Protein AF-A0A0S8IQC4-F1 (afdb_monomer_lite)

Sequence (171 aa):
MSLKHLTDDEIQDYLDGNLSRQDALLIERHLEICPLCQEALTQYQGLYVGLKNDSGFDLSKNFAKSVIKRLPAEGETESHFNYLNIFLTILGIIVTLGVTLSYVDLRPLGKAFAHVLPGQEFGSSLLVFAESLLTNLNGNAGFLIIVLLTLLLIAALDRFIIQPKYRRITF

pLDDT: mean 75.86, std 14.89, range [41.53, 96.19]

Foldseek 3Di:
DPDDADDPVLLVCLVVVVDDPVSNVVVVVVCVPDVVNVVVSVVVVVVVVVVVPPPPPDQPPCNVVVVVVPPPPPPPPVCCVVVVVVLVVVVVVVVVVVVCPVPDDCVVVLVVVCVVDPDPPPSVVVVVVVVVVVVVCVVPVPVVVVVVVVVSVVVVVVVVPPPVVVPPDDD

Radius of gyration: 39.48 Å; chains: 1; bounding box: 88×40×87 Å

Secondary structure (DSSP, 8-state):
--PPPPPHHHHHHHHHT-S-HHHHHHHHHHHHH-HHHHHHHHHHHHHHHHHHHS---PPPTTHHHHHHHHS--TT-------HHHHHHHHHHHHHHHHHHHHHS--HHHHHHHHHH---TTHHHHHHHHHHHHHHHGGG-HHHHHHHHHHHHHHHHHHHHHHGGGSTT---

Structure (mmCIF, N/CA/C/O backbone):
data_AF-A0A0S8IQC4-F1
#
_entry.id   AF-A0A0S8IQC4-F1
#
loop_
_atom_site.group_PDB
_atom_site.id
_atom_site.type_symbol
_atom_site.label_atom_id
_atom_site.label_alt_id
_atom_site.label_comp_id
_atom_site.label_asym_id
_atom_site.label_entity_id
_atom_site.label_seq_id
_atom_site.pdbx_PDB_ins_code
_atom_site.Cartn_x
_atom_site.Cartn_y
_atom_site.Cartn_z
_atom_site.occupancy
_atom_site.B_iso_or_equiv
_atom_site.auth_seq_id
_atom_site.auth_comp_id
_atom_site.auth_asym_id
_atom_site.auth_atom_id
_atom_site.pdbx_PDB_model_num
ATOM 1 N N . MET A 1 1 ? -50.315 1.277 26.220 1.00 41.53 1 MET A N 1
ATOM 2 C CA . MET A 1 1 ? -49.330 1.472 25.136 1.00 41.53 1 MET A CA 1
ATOM 3 C C . MET A 1 1 ? -48.165 0.549 25.428 1.00 41.53 1 MET A C 1
ATOM 5 O O . MET A 1 1 ? -47.567 0.712 26.482 1.00 41.53 1 MET A O 1
ATOM 9 N N . SER A 1 2 ? -47.893 -0.452 24.587 1.00 50.78 2 SER A N 1
ATOM 10 C CA . SER A 1 2 ? -46.656 -1.225 24.732 1.00 50.78 2 SER A CA 1
ATOM 11 C C . SER A 1 2 ? -45.503 -0.316 24.319 1.00 50.78 2 SER A C 1
ATOM 13 O O . SER A 1 2 ? -45.393 0.049 23.147 1.00 50.78 2 SER A O 1
ATOM 15 N N . LEU A 1 3 ? -44.694 0.113 25.282 1.00 67.75 3 LEU A N 1
ATOM 16 C CA . LEU A 1 3 ? -43.420 0.750 24.982 1.00 67.75 3 LEU A CA 1
ATOM 17 C C . LEU A 1 3 ? -42.569 -0.287 24.248 1.00 67.75 3 LEU A C 1
ATOM 19 O O . LEU A 1 3 ? -42.334 -1.374 24.769 1.00 67.75 3 LEU A O 1
ATOM 23 N N . LYS A 1 4 ? -42.177 0.018 23.010 1.00 87.75 4 LYS A N 1
ATOM 24 C CA . LYS A 1 4 ? -41.207 -0.804 22.288 1.00 87.75 4 LYS A CA 1
ATOM 25 C C . LYS A 1 4 ? -39.874 -0.674 23.030 1.00 87.75 4 LYS A C 1
ATOM 27 O O . LYS A 1 4 ? -39.373 0.441 23.146 1.00 87.75 4 LYS A O 1
ATOM 32 N N . HIS A 1 5 ? -39.359 -1.781 23.552 1.00 93.06 5 HIS A N 1
ATOM 33 C CA . HIS A 1 5 ? -38.039 -1.842 24.179 1.00 93.06 5 HIS A CA 1
ATOM 34 C C . HIS A 1 5 ? -36.930 -1.800 23.126 1.00 93.06 5 HIS A C 1
ATOM 36 O O . HIS A 1 5 ? -37.172 -2.141 21.963 1.00 93.06 5 HIS A O 1
ATOM 42 N N . LEU A 1 6 ? -35.737 -1.387 23.552 1.00 93.81 6 LEU A N 1
ATOM 43 C CA . LEU A 1 6 ? -34.527 -1.528 22.748 1.00 93.81 6 LEU A CA 1
ATOM 44 C C . LEU A 1 6 ? -34.233 -3.008 22.509 1.00 9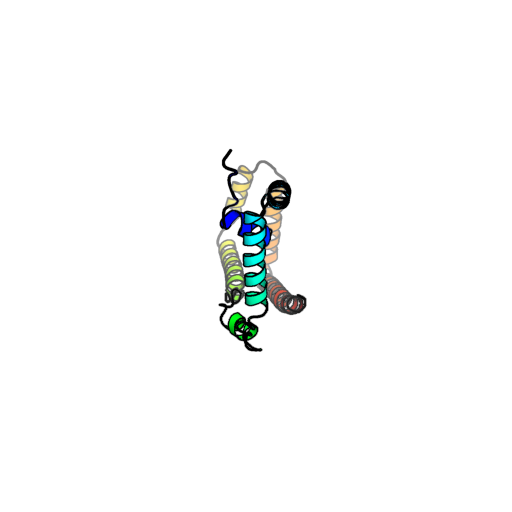3.81 6 LEU A C 1
ATOM 46 O O . LEU A 1 6 ? -34.444 -3.848 23.386 1.00 93.81 6 LEU A O 1
ATOM 50 N N . THR A 1 7 ? -33.764 -3.301 21.310 1.00 95.12 7 THR A N 1
ATOM 51 C CA . THR A 1 7 ? -33.210 -4.599 20.935 1.00 95.12 7 THR A CA 1
ATOM 52 C C . THR A 1 7 ? -31.774 -4.733 21.436 1.00 95.12 7 THR A C 1
ATOM 54 O O . THR A 1 7 ? -31.104 -3.735 21.701 1.00 95.12 7 THR A O 1
ATOM 57 N N . ASP A 1 8 ? -31.294 -5.969 21.545 1.00 93.69 8 ASP A N 1
ATOM 58 C CA . ASP A 1 8 ? -29.920 -6.253 21.968 1.00 93.69 8 ASP A CA 1
ATOM 59 C C . ASP A 1 8 ? -28.894 -5.593 21.030 1.00 93.69 8 ASP A C 1
ATOM 61 O O . ASP A 1 8 ? -27.922 -5.010 21.507 1.00 93.69 8 ASP A O 1
ATOM 65 N N . ASP A 1 9 ? -29.157 -5.607 19.719 1.00 95.12 9 ASP A N 1
ATOM 66 C CA . ASP A 1 9 ? -28.311 -4.969 18.702 1.00 95.12 9 ASP A CA 1
ATOM 67 C C . ASP A 1 9 ? -28.224 -3.446 18.919 1.00 95.12 9 ASP A C 1
ATOM 69 O O . ASP A 1 9 ? -27.135 -2.881 18.930 1.00 95.12 9 ASP A O 1
ATOM 73 N N . GLU A 1 10 ? -29.354 -2.776 19.191 1.00 95.19 10 GLU A N 1
ATOM 74 C CA . GLU A 1 10 ? -29.383 -1.330 19.472 1.00 95.19 10 GLU A CA 1
ATOM 75 C C . GLU A 1 10 ? -28.601 -0.973 20.751 1.00 95.19 10 GLU A C 1
ATOM 77 O O . GLU A 1 10 ? -27.949 0.071 20.815 1.00 95.19 10 GLU A O 1
ATOM 82 N N . ILE A 1 11 ? -28.652 -1.833 21.775 1.00 94.69 11 ILE A N 1
ATOM 83 C CA . ILE A 1 11 ? -27.887 -1.651 23.018 1.00 94.69 11 ILE A CA 1
ATOM 84 C C . ILE A 1 11 ? -26.387 -1.861 22.766 1.00 94.69 11 ILE A C 1
ATOM 86 O O . ILE A 1 11 ? -25.572 -1.098 23.290 1.00 94.69 11 ILE A O 1
ATOM 90 N N . GLN A 1 12 ? -26.011 -2.862 21.967 1.00 94.69 12 GLN A N 1
ATOM 91 C CA . GLN A 1 12 ? -24.615 -3.135 21.613 1.00 94.69 12 GLN A CA 1
ATOM 92 C C . GLN A 1 12 ? -24.019 -2.020 20.754 1.00 94.69 12 GLN A C 1
ATOM 94 O O . GLN A 1 12 ? -22.968 -1.490 21.104 1.00 94.69 12 GLN A O 1
ATOM 99 N N . ASP A 1 13 ? -24.719 -1.580 19.709 1.00 95.69 13 ASP A N 1
ATOM 100 C CA . ASP A 1 13 ? -24.265 -0.483 18.851 1.00 95.69 13 ASP A CA 1
ATOM 101 C C . ASP A 1 13 ? -24.078 0.824 19.635 1.00 95.69 13 ASP A C 1
ATOM 103 O O . ASP A 1 13 ? -23.157 1.600 19.355 1.00 95.69 13 ASP A O 1
ATOM 107 N N . TYR A 1 14 ? -24.925 1.062 20.643 1.00 95.62 14 TYR A N 1
ATOM 108 C CA . TYR A 1 14 ? -24.766 2.176 21.574 1.00 95.62 14 TYR A CA 1
ATOM 109 C C . TYR A 1 14 ? -23.501 2.043 22.435 1.00 95.62 14 TYR A C 1
ATOM 111 O O . TYR A 1 14 ? -22.761 3.017 22.581 1.00 95.62 14 TYR A O 1
ATOM 119 N N . LEU A 1 15 ? -23.224 0.855 22.983 1.00 94.00 15 LEU A N 1
ATOM 120 C CA . LEU A 1 15 ? -22.031 0.598 23.801 1.00 94.00 15 LEU A CA 1
ATOM 121 C C . LEU A 1 15 ? -20.726 0.645 22.995 1.00 94.00 15 LEU A C 1
ATOM 123 O O . LEU A 1 15 ? -19.718 1.134 23.508 1.00 94.00 15 LEU A O 1
ATOM 127 N N . ASP A 1 16 ? -20.750 0.183 21.747 1.00 93.81 16 ASP A N 1
ATOM 128 C CA . ASP A 1 16 ? -19.597 0.183 20.840 1.00 93.81 16 ASP A CA 1
ATOM 129 C C . ASP A 1 16 ? -19.338 1.557 20.200 1.00 93.81 16 ASP A C 1
ATOM 131 O O . ASP A 1 16 ? -18.269 1.795 19.635 1.00 93.81 16 ASP A O 1
ATOM 135 N N . GLY A 1 17 ? -20.291 2.491 20.308 1.00 93.81 17 GLY A N 1
ATOM 136 C CA . GLY A 1 17 ? -20.191 3.823 19.710 1.00 93.81 17 GLY A CA 1
ATOM 137 C C . GLY A 1 17 ? -20.374 3.826 18.189 1.00 93.81 17 GLY A C 1
ATOM 138 O O . GLY A 1 17 ? -19.912 4.752 17.521 1.00 93.81 17 GLY A O 1
ATOM 139 N N . ASN A 1 18 ? -21.048 2.812 17.640 1.00 95.44 18 ASN A N 1
ATOM 140 C CA . ASN A 1 18 ? -21.310 2.671 16.203 1.00 95.44 18 ASN A CA 1
ATOM 141 C C . ASN A 1 18 ? -22.479 3.544 15.717 1.00 95.44 18 ASN A C 1
ATOM 143 O O . ASN A 1 18 ? -22.674 3.717 14.513 1.00 95.44 18 ASN A O 1
ATOM 147 N N . LEU A 1 19 ? -23.261 4.102 16.642 1.00 94.56 19 LEU A N 1
ATOM 148 C CA . LEU A 1 19 ? -24.426 4.922 16.326 1.00 94.56 19 LEU A CA 1
ATOM 149 C C . LEU A 1 19 ? -24.058 6.350 15.921 1.00 94.56 19 LEU A C 1
ATOM 151 O O . LEU A 1 19 ? -23.102 6.956 16.411 1.00 94.56 19 LEU A O 1
ATOM 155 N N . SER A 1 20 ? -24.897 6.939 15.067 1.00 95.38 20 SER A N 1
ATOM 156 C CA . SER A 1 20 ? -24.833 8.373 14.812 1.00 95.38 20 SER A CA 1
ATOM 157 C C . SER A 1 20 ? -25.169 9.157 16.087 1.00 95.38 20 SER A C 1
ATOM 159 O O . SER A 1 20 ? -25.901 8.692 16.962 1.00 95.38 20 SER A O 1
ATOM 161 N N . ARG A 1 21 ? -24.697 10.406 16.184 1.00 93.94 21 ARG A N 1
ATOM 162 C CA . ARG A 1 21 ? -24.990 11.268 17.343 1.00 93.94 21 ARG A CA 1
ATOM 163 C C . ARG A 1 21 ? -26.493 11.465 17.576 1.00 93.94 21 ARG A C 1
ATOM 165 O O . ARG A 1 21 ? -26.910 11.666 18.710 1.00 93.94 21 ARG A O 1
ATOM 172 N N . GLN A 1 22 ? -27.294 11.458 16.513 1.00 94.44 22 GLN A N 1
ATOM 173 C CA . GLN A 1 22 ? -28.743 11.622 16.626 1.00 94.44 22 GLN A CA 1
ATOM 174 C C . GLN A 1 22 ? -29.397 10.364 17.204 1.00 94.44 22 GLN A C 1
ATOM 176 O O . GLN A 1 22 ? -30.234 10.483 18.095 1.00 94.44 22 GLN A O 1
ATOM 181 N N . ASP A 1 23 ? -28.968 9.184 16.762 1.00 93.12 23 ASP A N 1
ATOM 182 C CA . ASP A 1 23 ? -29.507 7.905 17.234 1.00 93.12 23 ASP A CA 1
ATOM 183 C C . ASP A 1 23 ? -29.091 7.619 18.681 1.00 93.12 23 ASP A C 1
ATOM 185 O O . ASP A 1 23 ? -29.919 7.204 19.491 1.00 93.12 23 ASP A O 1
ATOM 189 N N . ALA A 1 24 ? -27.851 7.956 19.051 1.00 94.12 24 ALA A N 1
ATOM 190 C CA . ALA A 1 24 ? -27.381 7.867 20.432 1.00 94.12 24 ALA A CA 1
ATOM 191 C C . ALA A 1 24 ? -28.250 8.704 21.392 1.00 94.12 24 ALA A C 1
ATOM 193 O O . ALA A 1 24 ? -28.684 8.198 22.423 1.00 94.12 24 ALA A O 1
ATOM 194 N N . LEU A 1 25 ? -28.605 9.943 21.020 1.00 95.31 25 LEU A N 1
ATOM 195 C CA . LEU A 1 25 ? -29.488 10.802 21.827 1.00 95.31 25 LEU A CA 1
ATOM 196 C C . LEU A 1 25 ? -30.908 10.231 21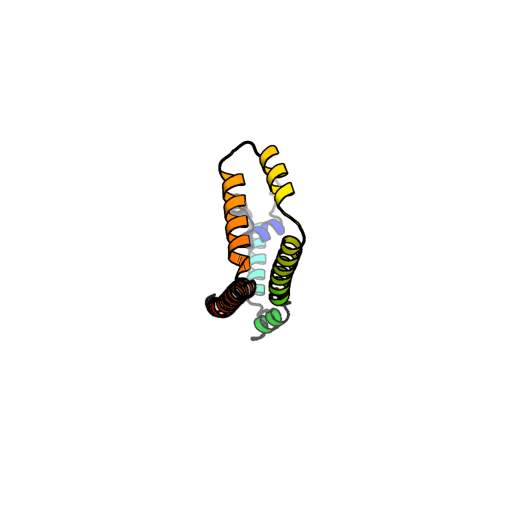.985 1.00 95.31 25 LEU A C 1
ATOM 198 O O . LEU A 1 25 ? -31.570 10.471 22.998 1.00 95.31 25 LEU A O 1
ATOM 202 N N . LEU A 1 26 ? -31.415 9.512 20.978 1.00 93.94 26 LEU A N 1
ATOM 203 C CA . LEU A 1 26 ? -32.721 8.853 21.062 1.00 93.94 26 LEU A CA 1
ATOM 204 C C . LEU A 1 26 ? -32.687 7.681 22.045 1.00 93.94 26 LEU A C 1
ATOM 206 O O . LEU A 1 26 ? -33.627 7.519 22.827 1.00 93.94 26 LEU A O 1
ATOM 210 N N . ILE A 1 27 ? -31.602 6.908 22.033 1.00 94.62 27 ILE A N 1
ATOM 211 C CA . ILE A 1 27 ? -31.378 5.811 22.975 1.00 94.62 27 ILE A CA 1
ATOM 212 C C . ILE A 1 27 ? -31.178 6.341 24.395 1.00 94.62 27 ILE A C 1
ATOM 214 O O . ILE A 1 27 ? -31.831 5.843 25.308 1.00 94.62 27 ILE A O 1
ATOM 218 N N . GLU A 1 28 ? -30.378 7.390 24.595 1.00 95.31 28 GLU A N 1
ATOM 219 C CA . GLU A 1 28 ? -30.201 8.038 25.904 1.00 95.31 28 GLU A CA 1
ATOM 220 C C . GLU A 1 28 ? -31.548 8.455 26.506 1.00 95.31 28 GLU A C 1
ATOM 222 O O . GLU A 1 28 ? -31.874 8.082 27.633 1.00 95.31 28 GLU A O 1
ATOM 227 N N . ARG A 1 29 ? -32.397 9.125 25.717 1.00 94.44 29 ARG A N 1
ATOM 228 C CA . ARG A 1 29 ? -33.750 9.497 26.155 1.00 94.44 29 ARG A CA 1
ATOM 229 C C . ARG A 1 29 ? -34.614 8.278 26.481 1.00 94.44 29 ARG A C 1
ATOM 231 O O . ARG A 1 29 ? -35.436 8.334 27.392 1.00 94.44 29 ARG A O 1
ATOM 238 N N . HIS A 1 30 ? -34.481 7.185 25.731 1.00 94.56 30 HIS A N 1
ATOM 239 C CA . HIS A 1 30 ? -35.205 5.951 26.030 1.00 94.56 30 HIS A CA 1
ATOM 240 C C . HIS A 1 30 ? -34.754 5.350 27.369 1.00 94.56 30 HIS A C 1
ATOM 242 O O . HIS A 1 30 ? -35.593 4.943 28.173 1.00 94.56 30 HIS A O 1
ATOM 248 N N . LEU A 1 31 ? -33.445 5.331 27.625 1.00 94.69 31 LEU A N 1
ATOM 249 C CA . 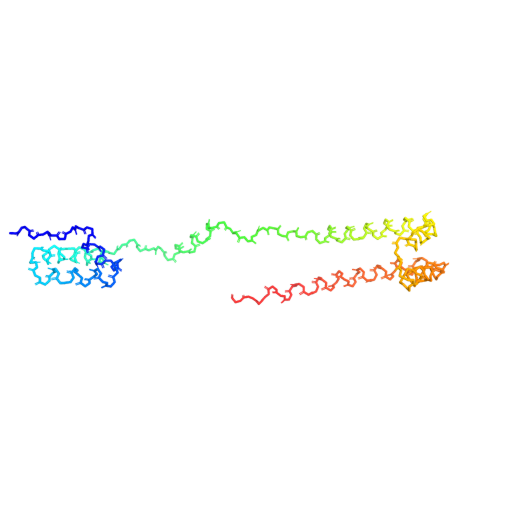LEU A 1 31 ? -32.842 4.806 28.850 1.00 94.69 31 LEU A CA 1
ATOM 250 C C . LEU A 1 31 ? -33.216 5.625 30.093 1.00 94.69 31 LEU A C 1
ATOM 252 O O . LEU A 1 31 ? -33.351 5.050 31.168 1.00 94.69 31 LEU A O 1
ATOM 256 N N . GLU A 1 32 ? -33.455 6.932 29.955 1.00 94.75 32 GLU A N 1
ATOM 257 C CA . GLU A 1 32 ? -33.966 7.780 31.047 1.00 94.75 32 GLU A CA 1
ATOM 258 C C . GLU A 1 32 ? -35.383 7.392 31.502 1.00 94.75 32 GLU A C 1
ATOM 260 O O . GLU A 1 32 ? -35.766 7.651 32.643 1.00 94.75 32 GLU A O 1
ATOM 265 N N . ILE A 1 33 ? -36.178 6.791 30.612 1.00 93.81 33 ILE A N 1
ATOM 266 C CA . ILE A 1 33 ? -37.611 6.545 30.832 1.00 93.81 33 ILE A CA 1
ATOM 267 C C . ILE A 1 33 ? -37.897 5.051 31.054 1.00 93.81 33 ILE A C 1
ATOM 269 O O . ILE A 1 33 ? -38.881 4.703 31.710 1.00 93.81 33 ILE A O 1
ATOM 273 N N . CYS A 1 34 ? -37.066 4.151 30.519 1.00 95.12 34 CYS A N 1
ATOM 274 C CA . CYS A 1 34 ? -37.295 2.710 30.556 1.00 95.12 34 CYS A CA 1
ATOM 275 C C . CYS A 1 34 ? -36.336 1.982 31.521 1.00 95.12 34 CYS A C 1
ATOM 277 O O . CYS A 1 34 ? -35.206 1.668 31.136 1.00 95.12 34 CYS A O 1
ATOM 279 N N . PRO A 1 35 ? -36.790 1.603 32.734 1.00 93.56 35 PRO A N 1
ATOM 280 C CA . PRO A 1 35 ? -35.937 0.919 33.708 1.00 93.56 35 PRO A CA 1
ATOM 281 C C . PRO A 1 35 ? -35.489 -0.477 33.245 1.00 93.56 35 PRO A C 1
ATOM 283 O O . PRO A 1 35 ? -34.389 -0.901 33.576 1.00 93.56 35 PRO A O 1
ATOM 286 N N . LEU A 1 36 ? -36.296 -1.174 32.434 1.00 93.62 36 LEU A N 1
ATOM 287 C CA . LEU A 1 36 ? -35.938 -2.496 31.898 1.00 93.62 36 LEU A CA 1
ATOM 288 C C . LEU A 1 36 ? -34.752 -2.419 30.926 1.00 93.62 36 LEU A C 1
ATOM 290 O O . LEU A 1 36 ? -33.832 -3.229 31.000 1.00 93.62 36 LEU A O 1
ATOM 294 N N . CYS A 1 37 ? -34.740 -1.421 30.039 1.00 95.75 37 CYS A N 1
ATOM 295 C CA . CYS A 1 37 ? -33.619 -1.214 29.122 1.00 95.75 37 CYS A CA 1
ATOM 296 C C . CYS A 1 37 ? -32.372 -0.696 29.853 1.00 95.75 37 CYS A C 1
ATOM 298 O O . CYS A 1 37 ? -31.257 -1.029 29.462 1.00 95.75 37 CYS A O 1
ATOM 300 N N . GLN A 1 38 ? -32.543 0.063 30.941 1.00 95.62 38 GLN A N 1
ATOM 301 C CA . GLN A 1 38 ? -31.435 0.477 31.804 1.00 95.62 38 GLN A CA 1
ATOM 302 C C . GLN A 1 38 ? -30.791 -0.716 32.531 1.00 95.62 38 GLN A C 1
ATOM 304 O O . GLN A 1 38 ? -29.564 -0.800 32.628 1.00 95.62 38 GLN A O 1
ATOM 309 N N . GLU A 1 39 ? -31.603 -1.659 33.014 1.00 96.19 39 GLU A N 1
ATOM 310 C CA . GLU A 1 39 ? -31.115 -2.897 33.622 1.00 96.19 39 GLU A CA 1
ATOM 311 C C . GLU A 1 39 ? -30.349 -3.747 32.601 1.00 96.19 39 GLU A C 1
ATOM 313 O O . GLU A 1 39 ? -29.217 -4.150 32.874 1.00 96.19 39 GLU A O 1
ATOM 318 N N . ALA A 1 40 ? -30.907 -3.937 31.400 1.00 94.75 40 ALA A N 1
ATOM 319 C CA . ALA A 1 40 ? -30.238 -4.646 30.309 1.00 94.75 40 ALA A CA 1
ATOM 320 C C . ALA A 1 40 ? -28.885 -4.002 29.954 1.00 94.75 40 ALA A C 1
ATOM 322 O O . ALA A 1 40 ? -27.864 -4.688 29.911 1.00 94.75 40 ALA A O 1
ATOM 323 N N . LEU A 1 41 ? -28.839 -2.674 29.796 1.00 96.06 41 LEU A N 1
ATOM 324 C CA . LEU A 1 41 ? -27.596 -1.937 29.546 1.00 96.06 41 LEU A CA 1
ATOM 325 C C . LEU A 1 41 ? -26.550 -2.192 30.641 1.00 96.06 41 LEU A C 1
ATOM 327 O O . LEU A 1 41 ? -25.379 -2.421 30.343 1.00 96.06 41 LEU A O 1
ATOM 331 N N . THR A 1 42 ? -26.972 -2.186 31.907 1.00 96.00 42 THR A N 1
ATOM 332 C CA . THR A 1 42 ? -26.083 -2.426 33.053 1.00 96.00 42 THR A CA 1
ATOM 333 C C . THR A 1 42 ? -25.499 -3.842 33.019 1.00 96.00 42 THR A C 1
ATOM 335 O O . THR A 1 42 ? -24.316 -4.032 33.310 1.00 96.00 42 THR A O 1
ATOM 338 N N . GLN A 1 43 ? -26.292 -4.841 32.617 1.00 95.50 43 GLN A N 1
ATOM 339 C CA . GLN A 1 43 ? -25.822 -6.220 32.447 1.00 95.50 43 GLN A CA 1
ATOM 340 C C . GLN A 1 43 ? -24.757 -6.323 31.345 1.00 95.50 43 GLN A C 1
ATOM 342 O O . GLN A 1 43 ? -23.694 -6.907 31.578 1.00 95.50 43 GLN A O 1
ATOM 347 N N . TYR A 1 44 ? -24.984 -5.701 30.182 1.00 95.62 44 TYR A N 1
ATOM 348 C CA . TYR A 1 44 ? -23.994 -5.662 29.099 1.00 95.62 44 TYR A CA 1
ATOM 349 C C . TYR A 1 44 ? -22.710 -4.932 29.505 1.00 95.62 44 TYR A C 1
ATOM 351 O O . TYR A 1 44 ? -21.614 -5.431 29.249 1.00 95.62 44 TYR A O 1
ATOM 359 N N . GLN A 1 45 ? -22.812 -3.796 30.201 1.00 94.88 45 GLN A N 1
ATOM 360 C CA . GLN A 1 45 ? -21.643 -3.083 30.729 1.00 94.88 45 GLN A CA 1
ATOM 361 C C . GLN A 1 45 ? -20.828 -3.958 31.689 1.00 94.88 45 GLN A C 1
ATOM 363 O O . GLN A 1 45 ? -19.599 -3.987 31.606 1.00 94.88 45 GLN A O 1
ATOM 368 N N . GLY A 1 46 ? -21.497 -4.714 32.565 1.00 93.25 46 GLY A N 1
ATOM 369 C CA . GLY A 1 46 ? -20.847 -5.684 33.446 1.00 93.25 46 GLY A CA 1
ATOM 370 C C . GLY A 1 46 ? -20.084 -6.762 32.672 1.00 93.25 46 GLY A C 1
ATOM 371 O O . GLY A 1 46 ? -18.940 -7.073 33.010 1.00 93.25 46 GLY A O 1
ATOM 372 N N . LEU A 1 47 ? -20.675 -7.279 31.593 1.00 91.44 47 LEU A N 1
ATOM 373 C CA . LEU A 1 47 ? -20.035 -8.256 30.712 1.00 91.44 47 LEU A CA 1
ATOM 374 C C . LEU A 1 47 ? -18.808 -7.669 29.994 1.00 91.44 47 LEU A C 1
ATOM 376 O O . LEU A 1 47 ? -17.761 -8.312 29.974 1.00 91.44 47 LEU A O 1
ATOM 380 N N . TYR A 1 48 ? -18.883 -6.432 29.494 1.00 89.44 48 TYR A N 1
ATOM 381 C CA . TYR A 1 48 ? -17.743 -5.731 28.883 1.00 89.44 48 TYR A CA 1
ATOM 382 C C . TYR A 1 48 ? -16.591 -5.530 29.869 1.00 89.44 48 TYR A C 1
ATOM 384 O O . TYR A 1 48 ? -15.429 -5.726 29.516 1.00 89.44 48 TYR A O 1
ATOM 392 N N . VAL A 1 49 ? -16.892 -5.168 31.119 1.00 89.06 49 VAL A N 1
ATOM 393 C CA . VAL A 1 49 ? -15.876 -5.058 32.176 1.00 89.06 49 VAL A CA 1
ATOM 394 C C . VAL A 1 49 ? -15.240 -6.419 32.456 1.00 89.06 49 VAL A C 1
ATOM 396 O O . VAL A 1 49 ? -14.019 -6.500 32.588 1.00 89.06 49 VAL A O 1
ATOM 399 N N . GLY A 1 50 ? -16.041 -7.486 32.506 1.00 88.56 50 GLY A N 1
ATOM 400 C CA . GLY A 1 50 ? -15.553 -8.858 32.644 1.00 88.56 50 GLY A CA 1
ATOM 401 C C . GLY A 1 50 ? -14.603 -9.254 31.513 1.00 88.56 50 GLY A C 1
ATOM 402 O O . GLY A 1 50 ? -13.485 -9.677 31.785 1.00 88.56 50 GLY A O 1
ATOM 403 N N . LEU A 1 51 ? -15.004 -9.032 30.259 1.00 87.00 51 LEU A N 1
ATOM 404 C CA . LEU A 1 51 ? -14.195 -9.329 29.070 1.00 87.00 51 LEU A CA 1
ATOM 405 C C . LEU A 1 51 ? -12.929 -8.474 28.975 1.00 87.00 51 LEU A C 1
ATOM 407 O O . LEU A 1 51 ? -11.895 -8.953 28.527 1.00 87.00 51 LEU A O 1
ATOM 411 N N . LYS A 1 52 ? -12.983 -7.211 29.406 1.00 83.62 52 LYS A N 1
ATOM 412 C CA . LYS A 1 52 ? -11.814 -6.322 29.424 1.00 83.62 52 LYS A CA 1
ATOM 413 C C . LYS A 1 52 ? -10.767 -6.754 30.452 1.00 83.62 52 LYS A C 1
ATOM 415 O O . LYS A 1 52 ? -9.580 -6.514 30.249 1.00 83.62 52 LYS A O 1
ATOM 420 N N . ASN A 1 53 ? -11.218 -7.332 31.563 1.00 81.81 53 ASN A N 1
ATOM 421 C CA . ASN A 1 53 ? -10.357 -7.837 32.629 1.00 81.81 53 ASN A CA 1
ATOM 422 C C . ASN A 1 53 ? -9.927 -9.287 32.412 1.00 81.81 53 ASN A C 1
ATOM 424 O O . ASN A 1 53 ? -9.018 -9.746 33.105 1.00 81.81 53 ASN A O 1
ATOM 428 N N . ASP A 1 54 ? -10.560 -10.001 31.479 1.00 83.56 54 ASP A N 1
ATOM 429 C CA . ASP A 1 54 ? -10.009 -11.242 30.971 1.00 83.56 54 ASP A CA 1
ATOM 430 C C . ASP A 1 54 ? -8.662 -10.885 30.348 1.00 83.56 54 ASP A C 1
ATOM 432 O O . ASP A 1 54 ? -8.577 -10.127 29.376 1.00 83.56 54 ASP A O 1
ATOM 436 N N . SER A 1 55 ? -7.586 -11.340 30.989 1.00 64.62 55 SER A N 1
ATOM 437 C CA . SER A 1 55 ? -6.240 -11.243 30.453 1.00 64.62 55 SER A CA 1
ATOM 438 C C . SER A 1 55 ? -6.231 -12.113 29.207 1.00 64.62 55 SER A C 1
ATOM 440 O O . SER A 1 55 ? -5.895 -13.296 29.275 1.00 64.62 55 SER A O 1
ATOM 442 N N . GLY A 1 56 ? -6.700 -11.548 28.095 1.00 68.56 56 GLY A N 1
ATOM 443 C CA . GLY A 1 56 ? -6.785 -12.236 26.826 1.00 68.56 56 GLY A CA 1
ATOM 444 C C . GLY A 1 56 ? -5.419 -12.766 26.410 1.00 68.56 56 GLY A C 1
ATOM 445 O O . GLY A 1 56 ? -4.413 -12.630 27.107 1.00 68.56 56 GLY A O 1
ATOM 446 N N . PHE A 1 57 ? -5.369 -13.369 25.229 1.00 68.56 57 PHE A N 1
ATOM 447 C CA . PHE A 1 57 ? -4.120 -13.847 24.647 1.00 68.56 57 PHE A CA 1
ATOM 448 C C . PHE A 1 57 ? -3.068 -12.729 24.590 1.00 68.56 57 PHE A C 1
ATOM 450 O O . PHE A 1 57 ? -3.072 -11.906 23.675 1.00 68.56 57 PHE A O 1
ATOM 457 N N . ASP A 1 58 ? -2.149 -12.718 25.557 1.00 78.00 58 ASP A N 1
ATOM 458 C CA . ASP A 1 58 ? -0.991 -11.842 25.500 1.00 78.00 58 ASP A CA 1
ATOM 459 C C . ASP A 1 58 ? -0.110 -12.349 24.360 1.00 78.00 58 ASP A C 1
ATOM 461 O O . ASP A 1 58 ? 0.324 -13.510 24.318 1.00 78.00 58 ASP A O 1
ATOM 465 N N . LEU A 1 59 ? 0.075 -11.502 23.355 1.00 82.06 59 LEU A N 1
ATOM 466 C CA . LEU A 1 59 ? 0.850 -11.879 22.190 1.00 82.06 59 LEU A CA 1
ATOM 467 C C . LEU A 1 59 ? 2.300 -12.055 22.635 1.00 82.06 59 LEU A C 1
ATOM 469 O O . LEU A 1 59 ? 2.874 -11.206 23.314 1.00 82.06 59 LEU A O 1
ATOM 473 N N . SER A 1 60 ? 2.929 -13.159 22.222 1.00 87.38 60 SER A N 1
ATOM 474 C CA . SER A 1 60 ? 4.346 -13.364 22.528 1.00 87.38 60 SER A CA 1
ATOM 475 C C . SER A 1 60 ? 5.163 -12.139 22.092 1.00 87.38 60 SER A C 1
ATOM 477 O O . SER A 1 60 ? 4.893 -11.556 21.040 1.00 87.38 60 SER A O 1
ATOM 479 N N . LYS A 1 61 ? 6.215 -11.784 22.842 1.00 89.31 61 LYS A N 1
ATOM 480 C CA . LYS A 1 61 ? 7.079 -10.615 22.557 1.00 89.31 61 LYS A CA 1
ATOM 481 C C . LYS A 1 61 ? 7.615 -10.560 21.114 1.00 89.31 61 LYS A C 1
ATOM 483 O O . LYS A 1 61 ? 8.014 -9.504 20.641 1.00 89.31 61 LYS A O 1
ATOM 488 N N . ASN A 1 62 ? 7.620 -11.696 20.409 1.00 91.69 62 ASN A N 1
ATOM 489 C CA . ASN A 1 62 ? 8.100 -11.847 19.036 1.00 91.69 62 ASN A CA 1
ATOM 490 C C . ASN A 1 62 ? 6.985 -12.058 17.999 1.00 91.69 62 ASN A C 1
ATOM 492 O O . ASN A 1 62 ? 7.288 -12.371 16.844 1.00 91.69 62 ASN A O 1
ATOM 496 N N . PHE A 1 63 ? 5.715 -11.918 18.378 1.00 91.69 63 PHE A N 1
ATOM 497 C CA . PHE A 1 63 ? 4.580 -12.165 17.494 1.00 91.69 63 PHE A CA 1
ATOM 498 C C . PHE A 1 63 ? 4.622 -11.247 16.272 1.00 91.69 63 PHE A C 1
ATOM 500 O O . PHE A 1 63 ? 4.690 -11.742 15.151 1.00 91.69 63 PHE A O 1
ATOM 507 N N . ALA A 1 64 ? 4.714 -9.929 16.484 1.00 91.50 64 ALA A N 1
ATOM 508 C CA . ALA A 1 64 ? 4.789 -8.949 15.399 1.00 91.50 64 ALA A CA 1
ATOM 509 C C . ALA A 1 64 ? 5.935 -9.260 14.424 1.00 91.50 64 ALA A C 1
ATOM 511 O O . ALA A 1 64 ? 5.728 -9.349 13.217 1.00 91.50 64 ALA A O 1
ATOM 512 N N . LYS A 1 65 ? 7.134 -9.545 14.949 1.00 89.81 65 LYS A N 1
ATOM 513 C CA . LYS A 1 65 ? 8.301 -9.918 14.136 1.00 89.81 65 LYS A CA 1
ATOM 514 C C . LYS A 1 65 ? 8.069 -11.205 13.335 1.00 89.81 65 LYS A C 1
ATOM 516 O O . LYS A 1 65 ? 8.508 -11.307 12.193 1.00 89.81 65 LYS A O 1
ATOM 521 N N . SER A 1 66 ? 7.390 -12.185 13.928 1.00 91.19 66 SER A N 1
ATOM 522 C CA . SER A 1 66 ? 7.094 -13.472 13.291 1.00 91.19 66 SER A CA 1
ATOM 523 C C . SER A 1 66 ? 6.030 -13.350 12.201 1.00 91.19 66 SER A C 1
ATOM 525 O O . SER A 1 66 ? 6.151 -14.015 11.177 1.00 91.19 66 SER A O 1
ATOM 527 N N . VAL A 1 67 ? 5.026 -12.492 12.398 1.00 92.50 67 VAL A N 1
ATOM 528 C CA . VAL A 1 67 ? 3.997 -12.186 11.394 1.00 92.50 67 VAL A CA 1
ATOM 529 C C . VAL A 1 67 ? 4.612 -11.422 10.228 1.00 92.50 67 VAL A C 1
ATOM 531 O O . VAL A 1 67 ? 4.476 -11.858 9.091 1.00 92.50 67 VAL A O 1
ATOM 534 N N . ILE A 1 68 ? 5.380 -10.362 10.502 1.00 88.75 68 ILE A N 1
ATOM 535 C CA . ILE A 1 68 ? 6.050 -9.559 9.468 1.00 88.75 68 ILE A CA 1
ATOM 536 C C . ILE A 1 68 ? 6.985 -10.424 8.617 1.00 88.75 68 ILE A C 1
ATOM 538 O O . ILE A 1 68 ? 6.979 -10.315 7.399 1.00 88.75 68 ILE A O 1
ATOM 542 N N . LYS A 1 69 ? 7.741 -11.344 9.231 1.00 89.69 69 LYS A N 1
ATOM 543 C CA . LYS A 1 69 ? 8.632 -12.257 8.496 1.00 89.69 69 LYS A CA 1
ATOM 544 C C . LYS A 1 69 ? 7.887 -13.210 7.547 1.00 89.69 69 LYS A C 1
ATOM 546 O O . LYS A 1 69 ? 8.498 -13.749 6.630 1.00 89.69 69 LYS A O 1
ATOM 551 N N . ARG A 1 70 ? 6.605 -13.476 7.804 1.00 87.31 70 ARG A N 1
ATOM 552 C CA . ARG A 1 70 ? 5.767 -14.361 6.982 1.00 87.31 70 ARG A CA 1
ATOM 553 C C . ARG A 1 70 ? 5.007 -13.620 5.894 1.00 87.31 70 ARG A C 1
ATOM 555 O O . ARG A 1 70 ? 4.437 -14.285 5.033 1.00 87.31 70 ARG A O 1
ATOM 562 N N . LEU A 1 71 ? 4.985 -12.290 5.928 1.00 84.00 71 LEU A N 1
ATOM 563 C CA . LEU A 1 71 ? 4.466 -11.533 4.804 1.00 84.00 71 LEU A CA 1
ATOM 564 C C . LEU A 1 71 ? 5.409 -11.771 3.619 1.00 84.00 71 LEU A C 1
ATOM 566 O O . LEU A 1 71 ? 6.628 -11.664 3.793 1.00 84.00 71 LEU A O 1
ATOM 570 N N . PRO A 1 72 ? 4.886 -12.145 2.437 1.00 76.94 72 PRO A N 1
ATOM 571 C CA . PRO A 1 72 ? 5.701 -12.138 1.237 1.00 76.94 72 PRO A CA 1
ATOM 572 C C . PRO A 1 72 ? 6.304 -10.739 1.124 1.00 76.94 72 PRO A C 1
ATOM 574 O O . PRO A 1 72 ? 5.599 -9.746 1.297 1.00 76.94 72 PRO A O 1
ATOM 577 N N . ALA A 1 73 ? 7.615 -10.662 0.907 1.00 69.44 73 ALA A N 1
ATOM 578 C CA . ALA A 1 73 ? 8.272 -9.398 0.627 1.00 69.44 73 ALA A CA 1
ATOM 579 C C . ALA A 1 73 ? 7.754 -8.889 -0.728 1.00 69.44 73 ALA A C 1
ATOM 581 O O . ALA A 1 73 ? 8.354 -9.133 -1.773 1.00 69.44 73 ALA A O 1
ATOM 582 N N . GLU A 1 74 ? 6.601 -8.225 -0.720 1.00 63.03 74 GLU A N 1
ATOM 583 C CA . GLU A 1 74 ? 6.126 -7.399 -1.821 1.00 63.03 74 GLU A CA 1
ATOM 584 C C . GLU A 1 74 ? 7.136 -6.266 -1.985 1.00 63.03 74 GLU A C 1
ATOM 586 O O . GLU A 1 74 ? 7.083 -5.248 -1.302 1.00 63.03 74 GLU A O 1
ATOM 591 N N . GLY A 1 75 ? 8.144 -6.487 -2.825 1.00 56.88 75 GLY A N 1
ATOM 592 C CA . GLY A 1 75 ? 9.177 -5.483 -3.061 1.00 56.88 75 GLY A CA 1
ATOM 593 C C . GLY A 1 75 ? 10.525 -6.012 -3.520 1.00 56.88 75 GLY A C 1
ATOM 594 O O . GLY A 1 75 ? 11.323 -5.225 -4.016 1.00 56.88 75 GLY A O 1
ATOM 595 N N . GLU A 1 76 ? 10.772 -7.318 -3.453 1.00 54.47 76 GLU A N 1
ATOM 596 C CA . GLU A 1 76 ? 11.842 -7.930 -4.245 1.00 54.47 76 GLU A CA 1
ATOM 597 C C . GLU A 1 76 ? 11.234 -8.613 -5.469 1.00 54.47 76 GLU A C 1
ATOM 599 O O . GLU A 1 76 ? 11.543 -9.751 -5.807 1.00 54.47 76 GLU A O 1
ATOM 604 N N . THR A 1 77 ? 10.383 -7.885 -6.206 1.00 50.03 77 THR A N 1
ATOM 605 C CA . THR A 1 77 ? 10.479 -8.023 -7.658 1.00 50.03 77 THR A CA 1
ATOM 606 C C . THR A 1 77 ? 11.928 -7.720 -7.960 1.00 50.03 77 THR A C 1
ATOM 608 O O . THR A 1 77 ? 12.352 -6.569 -7.831 1.00 50.03 77 THR A O 1
ATOM 611 N N . GLU A 1 78 ? 12.687 -8.770 -8.248 1.00 53.06 78 GLU A N 1
ATOM 612 C CA . GLU A 1 78 ? 14.001 -8.708 -8.842 1.00 53.06 78 GLU A CA 1
ATOM 613 C C . GLU A 1 78 ? 13.890 -7.823 -10.072 1.00 53.06 78 GLU A C 1
ATOM 615 O O . GLU A 1 78 ? 13.658 -8.240 -11.204 1.00 53.06 78 GLU A O 1
ATOM 620 N N . SER A 1 79 ? 14.042 -6.535 -9.818 1.00 51.75 79 SER A N 1
ATOM 621 C CA . SER A 1 79 ? 14.232 -5.506 -10.794 1.00 51.75 79 SER A CA 1
ATOM 622 C C . SER A 1 79 ? 15.679 -5.652 -11.250 1.00 51.75 79 SER A C 1
ATOM 624 O O . SER A 1 79 ? 16.488 -4.730 -11.141 1.00 51.75 79 SER A O 1
ATOM 626 N N . HIS A 1 80 ? 15.993 -6.835 -11.785 1.00 52.38 80 HIS A N 1
ATOM 627 C CA . HIS A 1 80 ? 16.987 -7.051 -12.814 1.00 52.38 80 HIS A CA 1
ATOM 628 C C . HIS A 1 80 ? 16.526 -6.230 -14.023 1.00 52.38 80 HIS A C 1
ATOM 630 O O . HIS A 1 80 ? 16.155 -6.749 -15.075 1.00 52.38 80 HIS A O 1
ATOM 636 N N . PHE A 1 81 ? 16.518 -4.900 -13.872 1.00 56.88 81 PHE A N 1
ATOM 637 C CA . PHE A 1 81 ? 16.605 -4.008 -15.002 1.00 56.88 81 PHE A CA 1
ATOM 638 C C . PHE A 1 81 ? 17.907 -4.413 -15.659 1.00 56.88 81 PHE A C 1
ATOM 640 O O . PHE A 1 81 ? 18.995 -4.112 -15.170 1.00 56.88 81 PHE A O 1
ATOM 647 N N . ASN A 1 82 ? 17.770 -5.195 -16.725 1.00 65.94 82 ASN A N 1
ATOM 648 C CA . ASN A 1 82 ? 18.852 -5.627 -17.574 1.00 65.94 82 ASN A CA 1
ATOM 649 C C . ASN A 1 82 ? 19.399 -4.377 -18.266 1.00 65.94 82 ASN A C 1
ATOM 651 O O . ASN A 1 82 ? 19.142 -4.124 -19.439 1.00 65.94 82 ASN A O 1
ATOM 655 N N . TYR A 1 83 ? 20.139 -3.557 -17.525 1.00 69.50 83 TYR A N 1
ATOM 656 C CA . TYR A 1 83 ? 20.838 -2.392 -18.041 1.00 69.50 83 TYR A CA 1
ATOM 657 C C . TYR A 1 83 ? 21.800 -2.813 -19.143 1.00 69.50 83 TYR A C 1
ATOM 659 O O . TYR A 1 83 ? 21.958 -2.092 -20.121 1.00 69.50 83 TYR A O 1
ATOM 667 N N . LEU A 1 84 ? 22.33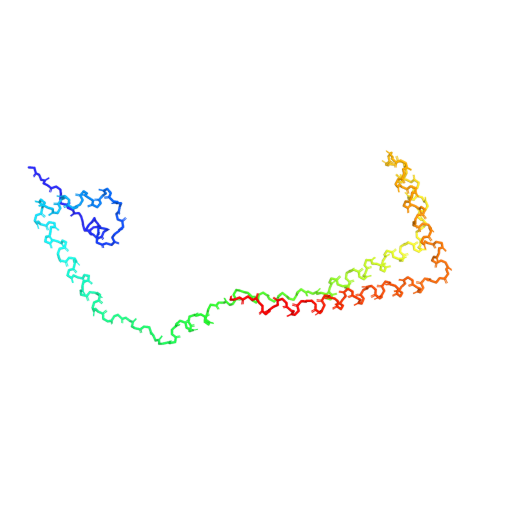8 -4.029 -19.028 1.00 69.31 84 LEU A N 1
ATOM 668 C CA . LEU A 1 84 ? 23.055 -4.710 -20.091 1.00 69.31 84 LEU A CA 1
ATOM 669 C C . LEU A 1 84 ? 22.198 -4.858 -21.359 1.00 69.31 84 LEU A C 1
ATOM 671 O O . LEU A 1 84 ? 22.667 -4.523 -22.436 1.00 69.31 84 LEU A O 1
ATOM 675 N N . ASN A 1 85 ? 20.928 -5.262 -21.251 1.00 69.81 85 ASN A N 1
ATOM 676 C CA . ASN A 1 85 ? 20.037 -5.363 -22.412 1.00 69.81 85 ASN A CA 1
ATOM 677 C C . ASN A 1 85 ? 19.708 -3.987 -22.998 1.00 69.81 85 ASN A C 1
ATOM 679 O O . ASN A 1 85 ? 19.702 -3.845 -24.216 1.00 69.81 85 ASN A O 1
ATOM 683 N N . ILE A 1 86 ? 19.481 -2.962 -22.167 1.00 77.06 86 ILE A N 1
ATOM 684 C CA . ILE A 1 86 ? 19.253 -1.588 -22.653 1.00 77.06 86 ILE A CA 1
ATOM 685 C C . ILE A 1 86 ? 20.494 -1.086 -23.405 1.00 77.06 86 ILE A C 1
ATOM 687 O O . ILE A 1 86 ? 20.383 -0.574 -24.517 1.00 77.06 86 ILE A O 1
ATOM 691 N N . PHE A 1 87 ? 21.679 -1.288 -22.831 1.00 75.69 87 PHE A N 1
ATOM 692 C CA . PHE A 1 87 ? 22.957 -0.930 -23.439 1.00 75.69 87 PHE A CA 1
ATOM 693 C C . PHE A 1 87 ? 23.185 -1.665 -24.766 1.00 75.69 87 PHE A C 1
ATOM 695 O O . PHE A 1 87 ? 23.469 -1.025 -25.777 1.00 75.69 87 PHE A O 1
ATOM 702 N N . LEU A 1 88 ? 22.998 -2.988 -24.789 1.00 77.56 88 LEU A N 1
ATOM 703 C CA . LEU A 1 88 ? 23.148 -3.815 -25.990 1.00 77.56 88 LEU A CA 1
ATOM 704 C C . LEU A 1 88 ? 22.149 -3.424 -27.084 1.00 77.56 88 LEU A C 1
ATOM 706 O O . LEU A 1 88 ? 22.505 -3.423 -28.259 1.00 77.56 88 LEU A O 1
ATOM 710 N N . THR A 1 89 ? 20.928 -3.035 -26.710 1.00 77.94 89 THR A N 1
ATOM 711 C CA . THR A 1 89 ? 19.910 -2.568 -27.662 1.00 77.94 89 THR A CA 1
ATOM 712 C C . THR A 1 89 ? 20.334 -1.255 -28.316 1.00 77.94 89 THR A C 1
ATOM 714 O O . THR A 1 89 ? 20.297 -1.139 -29.539 1.00 77.94 89 THR A O 1
ATOM 717 N N . ILE A 1 90 ? 20.793 -0.280 -27.525 1.00 78.81 90 ILE A N 1
ATOM 718 C CA . ILE A 1 90 ? 21.272 1.011 -28.043 1.00 78.81 90 ILE A CA 1
ATOM 719 C C . ILE A 1 90 ? 22.487 0.802 -28.952 1.00 78.81 90 ILE A C 1
ATOM 721 O O . ILE A 1 90 ? 22.522 1.326 -30.065 1.00 78.81 90 ILE A O 1
ATOM 725 N N . LEU A 1 91 ? 23.452 -0.012 -28.514 1.00 78.94 91 LEU A N 1
ATOM 726 C CA . LEU A 1 91 ? 24.630 -0.362 -29.303 1.00 78.94 91 LEU A CA 1
ATOM 727 C C . LEU A 1 91 ? 24.232 -0.997 -30.646 1.00 78.94 91 LEU A C 1
ATOM 729 O O . LEU A 1 91 ? 24.734 -0.592 -31.693 1.00 78.94 91 LEU A O 1
ATOM 733 N N . GLY 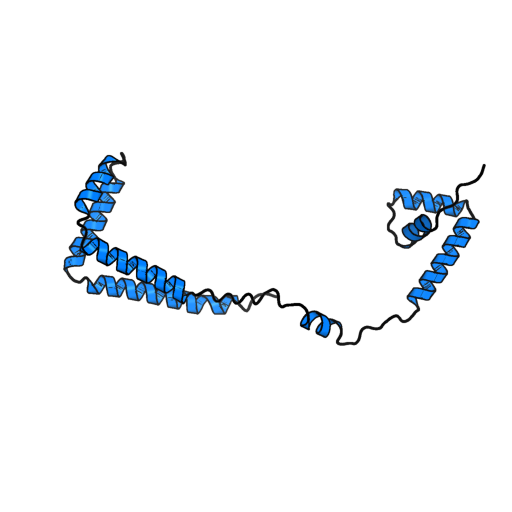A 1 92 ? 23.294 -1.947 -30.624 1.00 79.31 92 GLY A N 1
ATOM 734 C CA . GLY A 1 92 ? 22.782 -2.613 -31.820 1.00 79.31 92 GLY A CA 1
ATOM 735 C C . GLY A 1 92 ? 22.117 -1.650 -32.804 1.00 79.31 92 GLY A C 1
ATOM 736 O O . GLY A 1 92 ? 22.392 -1.727 -34.003 1.00 79.31 92 GLY A O 1
ATOM 737 N N . ILE A 1 93 ? 21.305 -0.704 -32.317 1.00 81.44 93 ILE A N 1
ATOM 738 C CA . ILE A 1 93 ? 20.678 0.330 -33.158 1.00 81.44 93 ILE A CA 1
ATOM 739 C C . ILE A 1 93 ? 21.748 1.178 -33.843 1.00 81.44 93 ILE A C 1
ATOM 741 O O . ILE A 1 93 ? 21.664 1.406 -35.048 1.00 81.44 93 ILE A O 1
ATOM 745 N N . ILE A 1 94 ? 22.775 1.611 -33.108 1.00 74.75 94 ILE A N 1
ATOM 746 C CA . ILE A 1 94 ? 23.810 2.486 -33.664 1.00 74.75 94 ILE A CA 1
ATOM 747 C C . ILE A 1 94 ? 24.652 1.758 -34.715 1.00 74.75 94 ILE A C 1
ATOM 749 O O . ILE A 1 94 ? 24.891 2.310 -35.788 1.00 74.75 94 ILE A O 1
ATOM 753 N N . VAL A 1 95 ? 25.067 0.516 -34.445 1.00 79.00 95 VAL A N 1
ATOM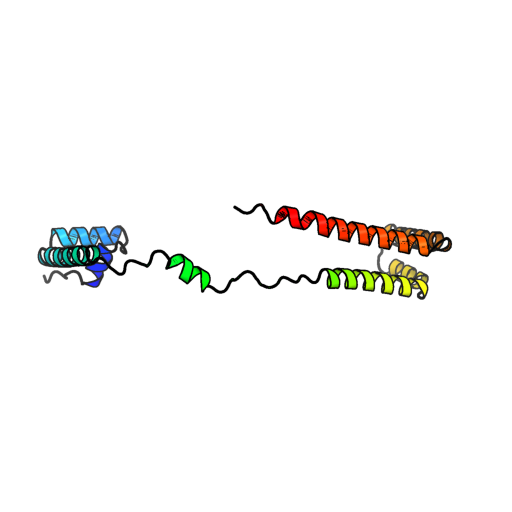 754 C CA . VAL A 1 95 ? 25.824 -0.296 -35.414 1.00 79.00 95 VAL A CA 1
ATOM 755 C C . VAL A 1 95 ? 24.996 -0.527 -36.676 1.00 79.00 95 VAL A C 1
ATOM 757 O O . VAL A 1 95 ? 25.485 -0.306 -37.782 1.00 79.00 95 VAL A O 1
ATOM 760 N N . THR A 1 96 ? 23.727 -0.909 -36.520 1.00 79.81 96 THR A N 1
ATOM 761 C CA . THR A 1 96 ? 22.822 -1.164 -37.650 1.00 79.81 96 THR A CA 1
ATOM 762 C C . THR A 1 96 ? 22.602 0.096 -38.479 1.00 79.81 96 THR A C 1
ATOM 764 O O . THR A 1 96 ? 22.666 0.047 -39.708 1.00 79.81 96 THR A O 1
ATOM 767 N N . LEU A 1 97 ? 22.394 1.238 -37.822 1.00 76.88 97 LEU A N 1
ATOM 768 C CA . LEU A 1 97 ? 22.241 2.521 -38.493 1.00 76.88 97 LEU A CA 1
ATOM 769 C C . LEU A 1 97 ? 23.525 2.896 -39.241 1.00 76.88 97 LEU A C 1
ATOM 771 O O . LEU A 1 97 ? 23.458 3.212 -40.421 1.00 76.88 97 LEU A O 1
ATOM 775 N N . GLY A 1 98 ? 24.695 2.774 -38.612 1.00 70.38 98 GLY A N 1
ATOM 776 C CA . GLY A 1 98 ? 25.982 3.056 -39.252 1.00 70.38 98 GLY A CA 1
ATOM 777 C C . GLY A 1 98 ? 26.236 2.203 -40.499 1.00 70.38 98 GLY A C 1
ATOM 778 O O . GLY A 1 98 ? 26.599 2.737 -41.545 1.00 70.38 98 GLY A O 1
ATOM 779 N N . VAL A 1 99 ? 25.976 0.893 -40.423 1.00 76.38 99 VAL A N 1
ATOM 780 C CA . VAL A 1 99 ? 26.089 -0.019 -41.577 1.00 76.38 99 VAL A CA 1
ATOM 781 C C . VAL A 1 99 ? 25.100 0.363 -42.677 1.00 76.38 99 VAL A C 1
ATOM 783 O O . VAL A 1 99 ? 25.467 0.409 -43.849 1.00 76.38 99 VAL A O 1
ATOM 786 N N . THR A 1 100 ? 23.860 0.685 -42.310 1.00 74.75 100 THR A N 1
ATOM 787 C CA . THR A 1 100 ? 22.826 1.071 -43.277 1.00 74.75 100 THR A CA 1
ATOM 788 C C . THR A 1 100 ? 23.210 2.354 -44.011 1.00 74.75 100 THR A C 1
ATOM 790 O O . THR A 1 100 ? 23.140 2.399 -45.235 1.00 74.75 100 THR A O 1
ATOM 793 N N . LEU A 1 101 ? 23.692 3.371 -43.292 1.00 70.69 101 LEU A N 1
ATOM 794 C CA . LEU A 1 101 ? 24.131 4.640 -43.883 1.00 70.69 101 LEU A CA 1
ATOM 795 C C . LEU A 1 101 ? 25.398 4.487 -44.744 1.00 70.69 101 LEU A C 1
ATOM 797 O O . LEU A 1 101 ? 25.613 5.287 -45.647 1.00 70.69 101 LEU A O 1
ATOM 801 N N . SER A 1 102 ? 26.223 3.463 -44.499 1.00 72.38 102 SER A N 1
ATOM 802 C CA . SER A 1 102 ? 27.396 3.155 -45.331 1.00 72.38 102 SER A CA 1
ATOM 803 C C . SER A 1 102 ? 27.032 2.569 -46.696 1.00 72.38 102 SER A C 1
ATOM 805 O O . SER A 1 102 ? 27.816 2.710 -47.632 1.00 72.38 102 SER A O 1
ATOM 807 N N . TYR A 1 103 ? 25.910 1.857 -46.802 1.00 72.62 103 TYR A N 1
ATOM 808 C CA . TYR A 1 103 ? 25.517 1.149 -48.027 1.00 72.62 103 TYR A CA 1
ATOM 809 C C . TYR A 1 103 ? 24.391 1.846 -48.787 1.00 72.62 103 TYR A C 1
ATOM 811 O O . TYR A 1 103 ? 24.297 1.718 -50.008 1.00 72.62 103 TYR A O 1
ATOM 819 N N . VAL A 1 104 ? 23.523 2.565 -48.081 1.00 73.62 104 VAL A N 1
ATOM 820 C CA . VAL A 1 104 ? 22.388 3.262 -48.674 1.00 73.62 104 VAL A CA 1
ATOM 821 C C . VAL A 1 104 ? 22.805 4.684 -49.013 1.00 73.62 104 VAL A C 1
ATOM 823 O O . VAL A 1 104 ? 23.078 5.493 -48.130 1.00 73.62 104 VAL A O 1
ATOM 826 N N . ASP A 1 105 ? 22.801 5.006 -50.305 1.00 70.38 105 ASP A N 1
ATOM 827 C CA . ASP A 1 105 ? 22.902 6.391 -50.746 1.00 70.38 105 ASP A CA 1
ATOM 828 C C . ASP A 1 105 ? 21.638 7.137 -50.282 1.00 70.38 105 ASP A C 1
ATOM 830 O O . ASP A 1 105 ? 20.528 6.836 -50.719 1.00 70.38 105 ASP A O 1
ATOM 834 N N . LEU A 1 106 ? 21.790 8.074 -49.344 1.00 69.38 106 LEU A N 1
ATOM 835 C CA . LEU A 1 106 ? 20.686 8.828 -48.732 1.00 69.38 106 LEU A CA 1
ATOM 836 C C . LEU A 1 106 ? 20.164 9.957 -49.627 1.00 69.38 106 LEU A C 1
ATOM 838 O O . LEU A 1 106 ? 19.110 10.541 -49.352 1.00 69.38 106 LEU A O 1
ATOM 842 N N . ARG A 1 107 ? 20.869 10.260 -50.722 1.00 68.50 107 ARG A N 1
ATOM 843 C CA . ARG A 1 107 ? 20.506 11.315 -51.679 1.00 68.50 107 ARG A CA 1
ATOM 844 C C . ARG A 1 107 ? 19.076 11.203 -52.236 1.00 68.50 107 ARG A C 1
ATOM 846 O O . ARG A 1 107 ? 18.428 12.245 -52.359 1.00 68.50 107 ARG A O 1
ATOM 853 N N . PRO A 1 108 ? 18.531 10.015 -52.572 1.00 69.75 108 PRO A N 1
ATOM 854 C CA . PRO A 1 108 ? 17.158 9.881 -53.059 1.00 69.75 108 PRO A CA 1
ATOM 855 C C . PRO A 1 108 ? 16.129 10.173 -51.963 1.00 69.75 108 PRO A C 1
ATOM 857 O O . PRO A 1 108 ? 15.086 10.767 -52.232 1.00 69.75 108 PRO A O 1
ATOM 860 N N . LEU A 1 109 ? 16.440 9.792 -50.721 1.00 66.19 109 LEU A N 1
ATOM 861 C CA . LEU A 1 109 ? 15.545 9.936 -49.577 1.00 66.19 109 LEU A CA 1
ATOM 862 C C . LEU A 1 109 ? 15.384 11.410 -49.187 1.00 66.19 109 LEU A C 1
ATOM 864 O O . LEU A 1 109 ? 14.270 11.861 -48.936 1.00 66.19 109 LEU A O 1
ATOM 868 N N . GLY A 1 110 ? 16.473 12.183 -49.248 1.00 65.19 110 GLY A N 1
ATOM 869 C CA . GLY A 1 110 ? 16.440 13.634 -49.058 1.00 65.19 110 GLY A CA 1
ATOM 870 C C . GLY A 1 110 ? 15.562 14.359 -50.083 1.00 65.19 110 GLY A C 1
ATOM 871 O O . GLY A 1 110 ? 14.784 15.242 -49.723 1.00 65.19 110 GLY A O 1
ATOM 872 N N . LYS A 1 111 ? 15.615 13.939 -51.354 1.00 69.25 111 LYS A N 1
ATOM 873 C CA . LYS A 1 111 ? 14.767 14.495 -52.424 1.00 69.25 111 LYS A CA 1
ATOM 874 C C . LYS A 1 111 ? 13.288 14.158 -52.230 1.00 69.25 111 LYS A C 1
ATOM 876 O O . LYS A 1 111 ? 12.439 15.008 -52.478 1.00 69.25 111 LYS A O 1
ATOM 881 N N . ALA A 1 112 ? 12.982 12.948 -51.760 1.00 69.62 112 ALA A N 1
ATOM 882 C CA . ALA A 1 112 ? 11.615 12.543 -51.440 1.00 69.62 112 ALA A CA 1
ATOM 883 C C . ALA A 1 112 ? 11.056 13.320 -50.234 1.00 69.62 112 ALA A C 1
ATOM 885 O O . ALA A 1 112 ? 9.929 13.810 -50.283 1.00 69.62 112 ALA A O 1
ATOM 886 N N . PHE A 1 113 ? 11.861 13.509 -49.183 1.00 62.88 113 PHE A N 1
ATOM 887 C CA . PHE A 1 113 ? 11.468 14.276 -47.996 1.00 62.88 113 PHE A CA 1
ATOM 888 C C . PHE A 1 113 ? 11.212 15.756 -48.297 1.00 62.88 113 PHE A C 1
ATOM 890 O O . PHE A 1 113 ? 10.249 16.324 -47.783 1.00 62.88 113 PHE A O 1
ATOM 897 N N . ALA A 1 114 ? 12.013 16.362 -49.180 1.00 65.75 114 ALA A N 1
ATOM 898 C CA . ALA A 1 114 ? 11.822 17.744 -49.623 1.00 65.75 114 ALA A CA 1
ATOM 899 C C . ALA A 1 114 ? 10.486 17.973 -50.357 1.00 65.75 114 ALA A C 1
ATOM 901 O O . ALA A 1 114 ? 10.014 19.105 -50.426 1.00 65.75 114 ALA A O 1
ATOM 902 N N . HIS A 1 115 ? 9.869 16.917 -50.895 1.00 68.19 115 HIS A N 1
ATOM 903 C CA . HIS A 1 115 ? 8.583 17.006 -51.585 1.00 68.19 115 HIS A CA 1
ATOM 904 C C . HIS A 1 115 ? 7.377 16.848 -50.642 1.00 68.19 115 HIS A C 1
ATOM 906 O O . HIS A 1 115 ? 6.301 17.359 -50.937 1.00 68.19 115 HIS A O 1
ATOM 912 N N . VAL A 1 116 ? 7.549 16.161 -49.505 1.00 70.88 116 VAL A N 1
ATOM 913 C CA . VAL A 1 116 ? 6.464 15.824 -48.561 1.00 70.88 116 VAL A CA 1
ATOM 914 C C . VAL A 1 116 ? 6.287 16.875 -47.457 1.00 70.88 116 VAL A C 1
ATOM 916 O O . VAL A 1 116 ? 5.178 17.048 -46.958 1.00 70.88 116 VAL A O 1
ATOM 919 N N . LEU A 1 117 ? 7.344 17.603 -47.081 1.00 60.97 117 LEU A N 1
ATOM 920 C CA . LEU A 1 117 ? 7.290 18.647 -46.050 1.00 60.97 117 LEU A CA 1
ATOM 921 C C . LEU A 1 117 ? 7.503 20.040 -46.672 1.00 60.97 117 LEU A C 1
ATOM 923 O O . LEU A 1 117 ? 8.648 20.456 -46.867 1.00 60.97 117 LEU A O 1
ATOM 927 N N . PRO A 1 118 ? 6.428 20.790 -46.984 1.00 54.22 118 PRO A N 1
ATOM 928 C CA . PRO A 1 118 ? 6.536 22.135 -47.535 1.00 54.22 118 PRO A CA 1
ATOM 929 C C . PRO A 1 118 ? 6.902 23.128 -46.418 1.00 54.22 118 PRO A C 1
ATOM 931 O O . PRO A 1 118 ? 6.044 23.707 -45.760 1.00 54.22 118 PRO A O 1
ATOM 934 N N . GLY A 1 119 ? 8.205 23.296 -46.186 1.00 59.41 119 GLY A N 1
ATOM 935 C CA . GLY A 1 119 ? 8.785 24.225 -45.211 1.00 59.41 119 GLY A CA 1
ATOM 936 C C . GLY A 1 119 ? 10.308 24.246 -45.354 1.00 59.41 119 GLY A C 1
ATOM 937 O O . GLY A 1 119 ? 11.009 23.441 -44.748 1.00 59.41 119 GLY A O 1
ATOM 938 N N . GLN A 1 120 ? 10.810 25.120 -46.228 1.00 60.06 120 GLN A N 1
ATOM 939 C CA . GLN A 1 120 ? 12.093 24.975 -46.935 1.00 60.06 120 GLN A CA 1
ATOM 940 C C . GLN A 1 120 ? 13.389 25.209 -46.132 1.00 60.06 120 GLN A C 1
ATOM 942 O O . GLN A 1 120 ? 14.470 25.122 -46.706 1.00 60.06 120 GLN A O 1
ATOM 947 N N . GLU A 1 121 ? 13.334 25.432 -44.821 1.00 57.84 121 GLU A N 1
ATOM 948 C CA . GLU A 1 121 ? 14.541 25.755 -44.037 1.00 57.84 121 GLU A CA 1
ATOM 949 C C . GLU A 1 121 ? 15.110 24.544 -43.271 1.00 57.84 121 GLU A C 1
ATOM 951 O O . GLU A 1 121 ? 16.314 24.455 -43.035 1.00 57.84 121 GLU A O 1
ATOM 956 N N . PHE A 1 122 ? 14.273 23.571 -42.889 1.00 58.44 122 PHE A N 1
ATOM 957 C CA . PHE A 1 122 ? 14.698 22.500 -41.974 1.00 58.44 122 PHE A CA 1
ATOM 958 C C . PHE A 1 122 ? 15.295 21.283 -42.698 1.00 58.44 122 PHE A C 1
ATOM 960 O O . PHE A 1 122 ? 16.310 20.737 -42.271 1.00 58.44 122 PHE A O 1
ATOM 967 N N . GLY A 1 123 ? 14.693 20.865 -43.818 1.00 59.34 123 GLY A N 1
ATOM 968 C CA . GLY A 1 123 ? 15.112 19.660 -44.547 1.00 59.34 123 GLY A CA 1
ATOM 969 C C . GLY A 1 123 ? 16.469 19.806 -45.239 1.00 59.34 123 GLY A C 1
ATOM 970 O O . GLY A 1 123 ? 17.294 18.896 -45.184 1.00 59.34 123 GLY A O 1
ATOM 971 N N . SER A 1 124 ? 16.726 20.969 -45.842 1.00 62.62 124 SER A N 1
ATOM 972 C CA . SER A 1 124 ? 18.012 21.309 -46.461 1.00 62.62 124 SER A CA 1
ATOM 973 C C . SER A 1 124 ? 19.111 21.476 -45.410 1.00 62.62 124 SER A C 1
ATOM 975 O O . SER A 1 124 ? 20.191 20.921 -45.583 1.00 62.62 124 SER A O 1
ATOM 977 N N . SER A 1 125 ? 18.824 22.139 -44.285 1.00 63.19 125 SER A N 1
ATOM 978 C CA . SER A 1 125 ? 19.771 22.291 -43.172 1.00 63.19 125 SER A CA 1
ATOM 979 C C . SER A 1 125 ? 20.158 20.952 -42.542 1.00 63.19 125 SER A C 1
ATOM 981 O O . SER A 1 125 ? 21.334 20.719 -42.272 1.00 63.19 125 SER A O 1
ATOM 983 N N . LEU A 1 126 ? 19.201 20.036 -42.357 1.00 63.91 126 LEU A N 1
ATOM 984 C CA . LEU A 1 126 ? 19.487 18.684 -41.870 1.00 63.91 126 LEU A CA 1
ATOM 985 C C . LEU A 1 126 ? 20.278 17.850 -42.877 1.00 63.91 126 LEU A C 1
ATOM 987 O O . LEU A 1 126 ? 21.166 17.105 -42.471 1.00 63.91 126 LEU A O 1
ATOM 991 N N . LEU A 1 127 ? 19.987 17.977 -44.174 1.00 66.19 127 LEU A N 1
ATOM 992 C CA . LEU A 1 127 ? 20.748 17.296 -45.222 1.00 66.19 127 LEU A CA 1
ATOM 993 C C . LEU A 1 127 ? 22.180 17.816 -45.308 1.00 66.19 127 LEU A C 1
ATOM 995 O O . LEU A 1 127 ? 23.095 17.007 -45.343 1.00 66.19 127 LEU A O 1
ATOM 999 N N . VAL A 1 128 ? 22.387 19.134 -45.268 1.00 66.88 128 VAL A N 1
ATOM 1000 C CA . VAL A 1 128 ? 23.724 19.747 -45.262 1.00 66.88 128 VAL A CA 1
ATOM 1001 C C . VAL A 1 128 ? 24.476 19.388 -43.983 1.00 66.88 128 VAL A C 1
ATOM 1003 O O . VAL A 1 128 ? 25.660 19.076 -44.044 1.00 66.88 128 VAL A O 1
ATOM 1006 N N . PHE A 1 129 ? 23.807 19.356 -42.829 1.00 65.62 129 PHE A N 1
ATOM 1007 C CA . PHE A 1 129 ? 24.403 18.879 -41.583 1.00 65.62 129 PHE A CA 1
ATOM 1008 C C . PHE A 1 129 ? 24.821 17.406 -41.695 1.00 65.62 129 PHE A C 1
ATOM 1010 O O . PHE A 1 129 ? 25.980 17.086 -41.436 1.00 65.62 129 PHE A O 1
ATOM 1017 N N . ALA A 1 130 ? 23.929 16.524 -42.156 1.00 62.69 130 ALA A N 1
ATOM 1018 C CA . ALA A 1 130 ? 24.210 15.102 -42.348 1.00 62.69 130 ALA A CA 1
ATOM 1019 C C . ALA A 1 130 ? 25.326 14.864 -43.375 1.00 62.69 130 ALA A C 1
ATOM 1021 O O . ALA A 1 130 ? 26.213 14.048 -43.138 1.00 62.69 130 ALA A O 1
ATOM 1022 N N . GLU A 1 131 ? 25.324 15.604 -44.482 1.00 64.69 131 GLU A N 1
ATOM 1023 C CA . GLU A 1 131 ? 26.342 15.532 -45.526 1.00 64.69 131 GLU A CA 1
ATOM 1024 C C . GLU A 1 131 ? 27.675 16.108 -45.036 1.00 64.69 131 GLU A C 1
ATOM 1026 O O . GLU A 1 131 ? 28.714 15.523 -45.314 1.00 64.69 131 GLU A O 1
ATOM 1031 N N . SER A 1 132 ? 27.679 17.169 -44.221 1.00 66.31 132 SER A N 1
ATOM 1032 C CA . SER A 1 132 ? 28.893 17.698 -43.579 1.00 66.31 132 SER A CA 1
ATOM 1033 C C . SER A 1 132 ? 29.480 16.729 -42.552 1.00 66.31 132 SER A C 1
ATOM 1035 O O . SER A 1 132 ? 30.699 16.603 -42.455 1.00 66.31 132 SER A O 1
ATOM 1037 N N . LEU A 1 133 ? 28.636 15.994 -41.818 1.00 60.69 133 LEU A N 1
ATOM 1038 C CA . LEU A 1 133 ? 29.090 14.925 -40.936 1.00 60.69 133 LEU A CA 1
ATOM 1039 C C . LEU A 1 133 ? 29.665 13.766 -41.756 1.00 60.69 133 LEU A C 1
ATOM 1041 O O . LEU A 1 133 ? 30.766 13.321 -41.454 1.00 60.69 133 LEU A O 1
ATOM 1045 N N . LEU A 1 134 ? 28.974 13.329 -42.817 1.00 60.66 134 LEU A N 1
ATOM 1046 C CA . LEU A 1 134 ? 29.378 12.233 -43.716 1.00 60.66 134 LEU A CA 1
ATOM 1047 C C . LEU A 1 134 ? 30.631 12.538 -44.552 1.00 60.66 134 LEU A C 1
ATOM 1049 O O . LEU A 1 134 ? 31.435 11.646 -44.811 1.00 60.66 134 LEU A O 1
ATOM 1053 N N . THR A 1 135 ? 30.835 13.786 -44.960 1.00 62.31 135 THR A N 1
ATOM 1054 C CA . THR A 1 135 ? 32.011 14.197 -45.743 1.00 62.31 135 THR A CA 1
ATOM 1055 C C . THR A 1 135 ? 33.231 14.431 -44.859 1.00 62.31 135 THR A C 1
ATOM 1057 O O . THR A 1 135 ? 34.325 14.004 -45.227 1.00 62.31 135 THR A O 1
ATOM 1060 N N . ASN A 1 136 ? 33.061 14.979 -43.649 1.00 57.19 136 ASN A N 1
ATOM 1061 C CA . ASN A 1 136 ? 34.133 15.011 -42.642 1.00 57.19 136 ASN A CA 1
ATOM 1062 C C . ASN A 1 136 ? 34.463 13.612 -42.082 1.00 57.19 136 ASN A C 1
ATOM 1064 O O . ASN A 1 136 ? 35.566 13.374 -41.591 1.00 57.19 136 ASN A O 1
ATOM 1068 N N . LEU A 1 137 ? 33.537 12.661 -42.209 1.00 56.91 137 LEU A N 1
ATOM 1069 C CA . LEU A 1 137 ? 33.705 11.243 -41.878 1.00 56.91 137 LEU A CA 1
ATOM 1070 C C . LEU A 1 137 ? 34.683 10.505 -42.807 1.00 56.91 137 LEU A C 1
ATOM 1072 O O . LEU A 1 137 ? 35.230 9.475 -42.410 1.00 56.91 137 LEU A O 1
ATOM 1076 N N . ASN A 1 138 ? 34.963 11.047 -43.998 1.00 57.91 138 ASN A N 1
ATOM 1077 C CA . ASN A 1 138 ? 35.884 10.453 -44.972 1.00 57.91 138 ASN A CA 1
ATOM 1078 C C . ASN A 1 138 ? 37.366 10.504 -44.526 1.00 57.91 138 ASN A C 1
ATOM 1080 O O . ASN A 1 138 ? 38.230 9.929 -45.180 1.00 57.91 138 ASN A O 1
ATOM 1084 N N . GLY A 1 139 ? 37.675 11.180 -43.409 1.00 54.50 139 GLY A N 1
ATOM 1085 C CA . GLY A 1 139 ? 39.029 11.272 -42.854 1.00 54.50 139 GLY A CA 1
ATOM 1086 C C . GLY A 1 139 ? 39.344 10.306 -41.709 1.00 54.50 139 GLY A C 1
ATOM 1087 O O . GLY A 1 139 ? 40.517 10.035 -41.469 1.00 54.50 139 GLY A O 1
ATOM 1088 N N . ASN A 1 140 ? 38.346 9.791 -40.980 1.00 59.97 140 ASN A N 1
ATOM 1089 C CA . ASN A 1 140 ? 38.573 8.790 -39.931 1.00 59.97 140 ASN A CA 1
ATOM 1090 C C . ASN A 1 140 ? 37.237 8.300 -39.345 1.00 59.97 140 ASN A C 1
ATOM 1092 O O . ASN A 1 140 ? 36.804 8.757 -38.287 1.00 59.97 140 ASN A O 1
ATOM 1096 N N . ALA A 1 141 ? 36.583 7.325 -39.980 1.00 59.81 141 ALA A N 1
ATOM 1097 C CA . ALA A 1 141 ? 35.439 6.627 -39.374 1.00 59.81 141 ALA A CA 1
ATOM 1098 C C . ALA A 1 141 ? 35.761 6.098 -37.954 1.00 59.81 141 ALA A C 1
ATOM 1100 O O . ALA A 1 141 ? 34.886 6.030 -37.090 1.00 59.81 141 ALA A O 1
ATOM 1101 N N . GLY A 1 142 ? 37.044 5.827 -37.676 1.00 58.38 142 GLY A N 1
ATOM 1102 C CA . GLY A 1 142 ? 37.550 5.506 -36.344 1.00 58.38 142 GLY A CA 1
ATOM 1103 C C . GLY A 1 142 ? 37.300 6.594 -35.293 1.00 58.38 142 GLY A C 1
ATOM 1104 O O . GLY A 1 142 ? 36.991 6.257 -34.155 1.00 58.38 142 GLY A O 1
ATOM 1105 N N . PHE A 1 143 ? 37.343 7.884 -35.646 1.00 60.09 143 PHE A N 1
ATOM 1106 C CA . PHE A 1 143 ? 37.098 8.969 -34.688 1.00 60.09 143 PHE A CA 1
ATOM 1107 C C . PHE A 1 143 ? 35.651 8.996 -34.202 1.00 60.09 143 PHE A C 1
ATOM 1109 O O . PHE A 1 143 ? 35.427 9.160 -33.007 1.00 60.09 143 PHE A O 1
ATOM 1116 N N . LEU A 1 144 ? 34.667 8.783 -35.081 1.00 65.19 144 LEU A N 1
ATOM 1117 C CA . LEU A 1 144 ? 33.270 8.729 -34.642 1.00 65.19 144 LEU A CA 1
ATOM 1118 C C . LEU A 1 144 ? 32.973 7.484 -33.819 1.00 65.19 144 LEU A C 1
ATOM 1120 O O . LEU A 1 144 ? 32.242 7.581 -32.839 1.00 65.19 144 LEU A O 1
ATOM 1124 N N . ILE A 1 145 ? 33.573 6.342 -34.159 1.00 66.12 145 ILE A N 1
ATOM 1125 C CA . ILE A 1 145 ? 33.465 5.139 -33.330 1.00 66.12 145 ILE A CA 1
ATOM 1126 C C . ILE A 1 145 ? 34.048 5.410 -31.940 1.00 66.12 145 ILE A C 1
ATOM 1128 O O . ILE A 1 145 ? 33.417 5.054 -30.951 1.00 66.12 145 ILE A O 1
ATOM 1132 N N . ILE A 1 146 ? 35.194 6.092 -31.847 1.00 63.22 146 ILE A N 1
ATOM 1133 C CA . ILE A 1 146 ? 35.830 6.458 -30.573 1.00 63.22 146 ILE A CA 1
ATOM 1134 C C . ILE A 1 146 ? 34.983 7.462 -29.785 1.00 63.22 146 ILE A C 1
ATOM 1136 O O . ILE A 1 146 ? 34.797 7.267 -28.586 1.00 63.22 146 ILE A O 1
ATOM 1140 N N . VAL A 1 147 ? 34.445 8.505 -30.425 1.00 74.44 147 VAL A N 1
ATOM 1141 C CA . VAL A 1 147 ? 33.562 9.500 -29.785 1.00 74.44 147 VAL A CA 1
ATOM 1142 C C . VAL A 1 147 ? 32.280 8.836 -29.283 1.00 74.44 147 VAL A C 1
ATOM 1144 O O . VAL A 1 147 ? 31.842 9.078 -28.162 1.00 74.44 147 VAL A O 1
ATOM 1147 N N . LEU A 1 148 ? 31.707 7.931 -30.074 1.00 73.81 148 LEU A N 1
ATOM 1148 C CA . LEU A 1 148 ? 30.533 7.165 -29.685 1.00 73.81 148 LEU A CA 1
ATOM 1149 C C . LEU A 1 148 ? 30.837 6.229 -28.506 1.00 73.81 148 LEU A C 1
ATOM 1151 O O . LEU A 1 148 ? 30.070 6.195 -27.547 1.00 73.81 148 LEU A O 1
ATOM 1155 N N . LEU A 1 149 ? 31.963 5.509 -28.547 1.00 70.81 149 LEU A N 1
ATOM 1156 C CA . LEU A 1 149 ? 32.421 4.634 -27.462 1.00 70.81 149 LEU A CA 1
ATOM 1157 C C . LEU A 1 149 ? 32.683 5.414 -26.176 1.00 70.81 149 LEU A C 1
ATOM 1159 O O . LEU A 1 149 ? 32.304 4.961 -25.101 1.00 70.81 149 LEU A O 1
ATOM 1163 N N . THR A 1 150 ? 33.306 6.588 -26.279 1.00 73.25 150 THR A N 1
ATOM 1164 C CA . THR A 1 150 ? 33.587 7.444 -25.120 1.00 73.25 150 THR A CA 1
ATOM 1165 C C . THR A 1 150 ? 32.312 8.026 -24.527 1.00 73.25 150 THR A C 1
ATOM 1167 O O . THR A 1 150 ? 32.155 7.974 -23.311 1.00 73.25 150 THR A O 1
ATOM 1170 N N . LEU A 1 151 ? 31.358 8.486 -25.340 1.00 80.94 151 LEU A N 1
ATOM 1171 C CA . LEU A 1 151 ? 30.050 8.928 -24.844 1.00 80.94 151 LEU A CA 1
ATOM 1172 C C . LEU A 1 151 ? 29.256 7.781 -24.200 1.00 80.94 151 LEU A C 1
ATOM 1174 O O . LEU A 1 151 ? 28.656 7.979 -23.144 1.00 80.94 151 LEU A O 1
ATOM 1178 N N . LEU A 1 152 ? 29.300 6.572 -24.772 1.00 74.75 152 LEU A N 1
ATOM 1179 C CA . LEU A 1 152 ? 28.696 5.370 -24.179 1.00 74.75 152 LEU A CA 1
ATOM 1180 C C . LEU A 1 152 ? 29.329 5.014 -22.833 1.00 74.75 152 LEU A C 1
ATOM 1182 O O . LEU A 1 152 ? 28.617 4.675 -21.888 1.00 74.75 152 LEU A O 1
ATOM 1186 N N . LEU A 1 153 ? 30.653 5.112 -22.735 1.00 77.38 153 LEU A N 1
ATOM 1187 C CA . LEU A 1 153 ? 31.396 4.824 -21.514 1.00 77.38 153 LEU A CA 1
ATOM 1188 C C . LEU A 1 153 ? 31.116 5.867 -20.426 1.00 77.38 153 LEU A C 1
ATOM 1190 O O . LEU A 1 153 ? 30.889 5.494 -19.278 1.00 77.38 153 LEU A O 1
ATOM 1194 N N . ILE A 1 154 ? 31.045 7.152 -20.785 1.00 77.62 154 ILE A N 1
ATOM 1195 C CA . ILE A 1 154 ? 30.655 8.232 -19.867 1.00 77.62 154 ILE A CA 1
ATOM 1196 C C . ILE A 1 154 ? 29.219 8.022 -19.375 1.00 77.62 154 ILE A C 1
ATOM 1198 O O . ILE A 1 154 ? 28.989 8.050 -18.171 1.00 77.62 154 ILE A O 1
ATOM 1202 N N . ALA A 1 155 ? 28.266 7.730 -20.265 1.00 77.12 155 ALA A N 1
ATOM 1203 C CA . ALA A 1 155 ? 26.876 7.473 -19.882 1.00 77.12 155 ALA A CA 1
ATOM 1204 C C . ALA A 1 155 ? 26.728 6.233 -18.981 1.00 77.12 155 ALA A C 1
ATOM 1206 O O . ALA A 1 155 ? 25.917 6.227 -18.052 1.00 77.12 155 ALA A O 1
ATOM 1207 N N . ALA A 1 156 ? 27.521 5.184 -19.226 1.00 76.50 156 ALA A N 1
ATOM 1208 C CA . ALA A 1 156 ? 27.554 3.995 -18.380 1.00 76.50 156 ALA A CA 1
ATOM 1209 C C . ALA A 1 156 ? 28.124 4.302 -16.986 1.00 76.50 156 ALA A C 1
ATOM 1211 O O . ALA A 1 156 ? 27.537 3.888 -15.986 1.00 76.50 156 ALA A O 1
ATOM 1212 N N . LEU A 1 157 ? 29.227 5.055 -16.911 1.00 77.44 157 LEU A N 1
ATOM 1213 C CA . LEU A 1 157 ? 29.853 5.454 -15.648 1.00 77.44 157 LEU A CA 1
ATOM 1214 C C . LEU A 1 157 ? 28.962 6.388 -14.828 1.00 77.44 157 LEU A C 1
ATOM 1216 O O . LEU A 1 157 ? 28.789 6.158 -13.633 1.00 77.44 157 LEU A O 1
ATOM 1220 N N . ASP A 1 158 ? 28.360 7.395 -15.456 1.00 74.44 158 ASP A N 1
ATOM 1221 C CA . ASP A 1 158 ? 27.479 8.355 -14.787 1.00 74.44 158 ASP A CA 1
ATOM 1222 C C . ASP A 1 158 ? 26.269 7.642 -14.162 1.00 74.44 158 ASP A C 1
ATOM 1224 O O . ASP A 1 158 ? 25.937 7.821 -12.987 1.00 74.44 158 ASP A O 1
ATOM 1228 N N . ARG A 1 159 ? 25.693 6.684 -14.898 1.00 69.88 159 ARG A N 1
ATOM 1229 C CA . ARG A 1 159 ? 24.611 5.833 -14.393 1.00 69.88 159 ARG A CA 1
ATOM 1230 C C . ARG A 1 159 ? 25.057 4.916 -13.249 1.00 69.88 159 ARG A C 1
ATOM 1232 O O . ARG A 1 159 ? 24.286 4.711 -12.311 1.00 69.88 159 ARG A O 1
ATOM 1239 N N . PHE A 1 160 ? 26.279 4.383 -13.303 1.00 76.06 160 PHE A N 1
ATOM 1240 C CA . PHE A 1 160 ? 26.829 3.505 -12.264 1.00 76.06 160 PHE A CA 1
ATOM 1241 C C . PHE A 1 160 ? 27.170 4.267 -10.971 1.00 76.06 160 PHE A C 1
ATOM 1243 O O . PHE A 1 160 ? 27.003 3.730 -9.877 1.00 76.06 160 PHE A O 1
ATOM 1250 N N . ILE A 1 161 ? 27.608 5.526 -11.079 1.00 73.31 161 ILE A N 1
ATOM 1251 C CA . ILE A 1 161 ? 28.031 6.361 -9.944 1.00 73.31 161 ILE A CA 1
ATOM 1252 C C . ILE A 1 161 ? 26.844 7.060 -9.263 1.00 73.31 161 ILE A C 1
ATOM 1254 O O . ILE A 1 161 ? 26.831 7.180 -8.036 1.00 73.31 161 ILE A O 1
ATOM 1258 N N . ILE A 1 162 ? 25.828 7.504 -10.012 1.00 61.66 162 ILE A N 1
ATOM 1259 C CA . ILE A 1 162 ? 24.714 8.290 -9.451 1.00 61.66 162 ILE A CA 1
ATOM 1260 C C . ILE A 1 162 ? 23.704 7.418 -8.682 1.00 61.66 162 ILE A C 1
ATOM 1262 O O . ILE A 1 162 ? 23.177 7.848 -7.653 1.00 61.66 162 ILE A O 1
ATOM 1266 N N . GLN A 1 163 ? 23.450 6.176 -9.103 1.00 59.94 163 GLN A N 1
ATOM 1267 C CA . GLN A 1 163 ? 22.411 5.347 -8.475 1.00 59.94 163 GLN A CA 1
ATOM 1268 C C . GLN A 1 163 ? 22.698 4.821 -7.048 1.00 59.94 163 GLN A C 1
ATOM 1270 O O . GLN A 1 163 ? 21.744 4.770 -6.266 1.00 59.94 163 GLN A O 1
ATOM 1275 N N . PRO A 1 164 ? 23.932 4.488 -6.606 1.00 57.44 164 PRO A N 1
ATOM 1276 C CA . PRO A 1 164 ? 24.140 4.036 -5.226 1.00 57.44 164 PRO A CA 1
ATOM 1277 C C . PRO A 1 164 ? 23.893 5.134 -4.178 1.00 57.44 164 PRO A C 1
ATOM 1279 O O . PRO A 1 164 ? 23.628 4.816 -3.017 1.00 57.44 164 PRO A O 1
ATOM 1282 N N . LYS A 1 165 ? 23.938 6.420 -4.559 1.00 50.88 165 LYS A N 1
ATOM 1283 C CA . LYS A 1 165 ? 23.837 7.537 -3.606 1.00 50.88 165 LYS A CA 1
ATOM 1284 C C . LYS A 1 165 ? 22.397 7.883 -3.202 1.00 50.88 165 LYS A C 1
ATOM 1286 O O . LYS A 1 165 ? 22.204 8.430 -2.121 1.00 50.88 165 LYS A O 1
ATOM 1291 N N . TYR A 1 166 ? 21.393 7.493 -3.992 1.00 53.53 166 TYR A N 1
ATOM 1292 C CA . TYR A 1 166 ? 19.975 7.733 -3.676 1.00 53.53 166 TYR A CA 1
ATOM 1293 C C . TYR A 1 166 ? 19.292 6.590 -2.905 1.00 53.53 166 TYR A C 1
ATOM 1295 O O . TYR A 1 166 ? 18.168 6.757 -2.447 1.00 53.53 166 TYR A O 1
ATOM 1303 N N . ARG A 1 167 ? 19.967 5.452 -2.675 1.00 52.12 167 ARG A N 1
ATOM 1304 C CA . ARG A 1 167 ? 19.400 4.304 -1.933 1.00 52.12 167 ARG A CA 1
ATOM 1305 C C . ARG A 1 167 ? 19.544 4.404 -0.401 1.00 52.12 167 ARG A C 1
ATOM 1307 O O . ARG A 1 167 ? 19.101 3.508 0.305 1.00 52.12 167 ARG A O 1
ATOM 1314 N N . ARG A 1 168 ? 20.175 5.458 0.140 1.00 50.91 168 ARG A N 1
ATOM 1315 C CA . ARG A 1 168 ? 20.403 5.619 1.598 1.00 50.91 168 ARG A CA 1
ATOM 1316 C C . ARG A 1 168 ? 19.607 6.736 2.278 1.00 50.91 168 ARG A C 1
ATOM 1318 O O . ARG A 1 168 ? 19.874 7.017 3.441 1.00 50.91 168 ARG A O 1
ATOM 1325 N N . ILE A 1 169 ? 18.644 7.361 1.603 1.00 53.78 169 ILE A N 1
ATOM 1326 C CA . ILE A 1 169 ? 17.795 8.384 2.230 1.00 53.78 169 ILE A CA 1
ATOM 1327 C C . ILE A 1 169 ? 16.329 8.072 1.937 1.00 53.78 169 ILE A C 1
ATOM 1329 O O . ILE A 1 169 ? 15.698 8.690 1.090 1.00 53.78 169 ILE A O 1
ATOM 1333 N N . THR A 1 170 ? 15.798 7.100 2.663 1.00 47.31 170 THR A N 1
ATOM 1334 C CA . THR A 1 170 ? 14.365 7.003 2.946 1.00 47.31 170 THR A CA 1
ATOM 1335 C C . THR A 1 170 ? 14.261 6.643 4.421 1.00 47.31 170 THR A C 1
ATOM 1337 O O . THR A 1 170 ? 14.853 5.647 4.840 1.00 47.31 170 THR A O 1
ATOM 1340 N N . PHE A 1 171 ? 13.643 7.559 5.172 1.00 43.06 171 PHE A N 1
ATOM 1341 C CA . PHE A 1 171 ? 13.348 7.473 6.603 1.00 43.06 171 PHE A CA 1
ATOM 1342 C C . PHE A 1 171 ? 12.443 6.283 6.923 1.00 43.06 171 PHE A C 1
ATOM 1344 O O . PHE A 1 171 ? 11.598 5.953 6.060 1.00 43.06 171 PHE A O 1
#